Protein AF-A0A5K1EKV6-F1 (afdb_monomer_lite)

Secondary structure (DSSP, 8-state):
------EEEEEEEETTEEEEEEEETTS-EEEEE-

Organism: NCBI:txid210225

Foldseek 3Di:
DPCPFDWDWDWDQDPNDIKIFIATPVRDTDDIDD

Sequence (34 aa):
NVVTGGQFTQQVECIGEIISIILKNDGTPIAIGN

pLDDT: mean 85.31, std 14.1, range [43.69, 94.62]

Structure (mmCIF, N/CA/C/O backbone):
data_AF-A0A5K1EKV6-F1
#
_entry.id   AF-A0A5K1EKV6-F1
#
loop_
_atom_site.group_PDB
_atom_site.id
_atom_site.type_symbol
_atom_site.label_atom_id
_atom_site.label_alt_id
_atom_site.label_comp_id
_atom_site.label_asym_id
_atom_site.label_entity_id
_atom_site.label_seq_id
_atom_site.pdbx_PDB_ins_code
_atom_site.Cartn_x
_atom_site.Cartn_y
_atom_site.Cartn_z
_atom_site.occupancy
_atom_site.B_iso_or_equiv
_atom_site.a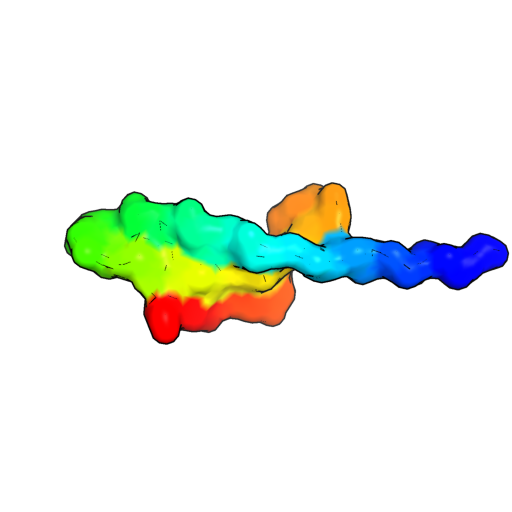uth_seq_id
_atom_site.auth_comp_id
_atom_site.auth_asym_id
_atom_site.auth_atom_id
_atom_site.pdbx_PDB_model_num
ATOM 1 N N . ASN A 1 1 ? 18.310 -2.774 -21.534 1.00 46.06 1 ASN A N 1
ATOM 2 C CA . ASN A 1 1 ? 17.961 -2.258 -20.196 1.00 46.06 1 ASN A CA 1
ATOM 3 C C . ASN A 1 1 ? 16.645 -2.844 -19.748 1.00 46.06 1 ASN A C 1
ATOM 5 O O . ASN A 1 1 ? 15.603 -2.403 -20.212 1.00 46.06 1 ASN A O 1
ATOM 9 N N . VAL A 1 2 ? 16.687 -3.855 -18.884 1.00 43.69 2 VAL A N 1
ATOM 10 C CA . VAL A 1 2 ? 15.497 -4.256 -18.135 1.00 43.69 2 VAL A CA 1
ATOM 11 C C . VAL A 1 2 ? 15.332 -3.208 -17.040 1.00 43.69 2 VAL A C 1
ATOM 13 O O . VAL A 1 2 ? 16.154 -3.134 -16.133 1.00 43.69 2 VAL A O 1
ATOM 16 N N . VAL A 1 3 ? 14.322 -2.349 -17.153 1.00 56.28 3 VAL A N 1
ATOM 17 C CA . VAL A 1 3 ? 13.890 -1.527 -16.021 1.00 56.28 3 VAL A CA 1
ATOM 18 C C . VAL A 1 3 ? 13.082 -2.463 -15.130 1.00 56.28 3 VAL A C 1
ATOM 20 O O . VAL A 1 3 ? 11.868 -2.572 -15.274 1.00 56.28 3 VAL A O 1
ATOM 23 N N . THR A 1 4 ? 13.741 -3.201 -14.238 1.00 57.56 4 THR A N 1
ATOM 24 C CA . THR A 1 4 ? 13.063 -3.763 -13.063 1.00 57.56 4 THR A CA 1
ATOM 25 C C . THR A 1 4 ? 12.699 -2.578 -12.181 1.00 57.56 4 THR A C 1
ATOM 27 O O . THR A 1 4 ? 13.443 -2.214 -11.274 1.00 57.56 4 THR A O 1
ATOM 30 N N . GLY A 1 5 ? 11.611 -1.890 -12.531 1.00 63.56 5 GLY A N 1
ATOM 31 C CA . GLY A 1 5 ? 11.079 -0.785 -11.749 1.00 63.56 5 GLY A CA 1
ATOM 32 C C . GLY A 1 5 ? 10.708 -1.326 -10.378 1.00 63.56 5 GLY A C 1
ATOM 33 O O . GLY A 1 5 ? 9.729 -2.059 -10.260 1.00 63.56 5 GLY A O 1
ATOM 34 N N . GLY A 1 6 ? 11.534 -1.027 -9.376 1.00 76.62 6 GLY A N 1
ATOM 35 C CA . GLY A 1 6 ? 11.293 -1.447 -8.003 1.00 76.62 6 GLY A CA 1
ATOM 36 C C . GLY A 1 6 ? 9.917 -0.983 -7.537 1.00 76.62 6 GLY A C 1
ATOM 37 O O . GLY A 1 6 ? 9.464 0.110 -7.891 1.00 76.62 6 GLY A O 1
ATOM 38 N N . GLN A 1 7 ? 9.253 -1.843 -6.773 1.00 88.12 7 GLN A N 1
ATOM 39 C CA . GLN A 1 7 ? 8.047 -1.500 -6.032 1.00 88.12 7 GLN A CA 1
ATOM 40 C C . GLN A 1 7 ? 8.433 -1.328 -4.568 1.00 88.12 7 GLN A C 1
ATOM 42 O O . GLN A 1 7 ? 9.247 -2.099 -4.055 1.00 88.12 7 GLN A O 1
ATOM 47 N N . PHE A 1 8 ? 7.862 -0.331 -3.904 1.00 89.38 8 PHE A N 1
ATOM 48 C CA . PHE A 1 8 ? 8.055 -0.129 -2.474 1.00 89.38 8 PHE A CA 1
ATOM 49 C C . PHE A 1 8 ? 6.720 0.107 -1.779 1.00 89.38 8 PHE A C 1
ATOM 51 O O . PHE A 1 8 ? 5.785 0.662 -2.358 1.00 89.38 8 PHE A O 1
ATOM 58 N N . THR A 1 9 ? 6.646 -0.342 -0.530 1.00 92.12 9 THR A N 1
ATOM 59 C CA . THR A 1 9 ? 5.483 -0.144 0.331 1.00 92.12 9 THR A CA 1
ATOM 60 C C . THR A 1 9 ? 5.682 1.127 1.142 1.00 92.12 9 THR A C 1
ATOM 62 O O . THR A 1 9 ? 6.701 1.290 1.810 1.00 92.12 9 THR A O 1
ATOM 65 N N . GLN A 1 10 ? 4.700 2.017 1.099 1.00 92.50 10 GLN A N 1
ATOM 66 C CA . GLN A 1 10 ? 4.590 3.178 1.968 1.00 92.50 10 GLN A CA 1
ATOM 67 C C . GLN A 1 10 ? 3.387 2.987 2.890 1.00 92.50 10 GLN A C 1
ATOM 69 O O . GLN A 1 10 ? 2.336 2.540 2.442 1.00 92.50 10 GLN A O 1
ATOM 74 N N . GLN A 1 11 ? 3.534 3.330 4.167 1.00 93.44 11 GLN A N 1
ATOM 75 C CA . GLN A 1 11 ? 2.425 3.350 5.119 1.00 93.44 11 GLN A CA 1
ATOM 76 C C . GLN A 1 11 ? 2.086 4.792 5.478 1.00 93.44 11 GLN A C 1
ATOM 78 O O . GLN A 1 11 ? 2.985 5.598 5.730 1.00 93.44 11 GLN A O 1
ATOM 83 N N . VAL A 1 12 ? 0.795 5.113 5.468 1.00 91.62 12 VAL A N 1
ATOM 84 C CA . V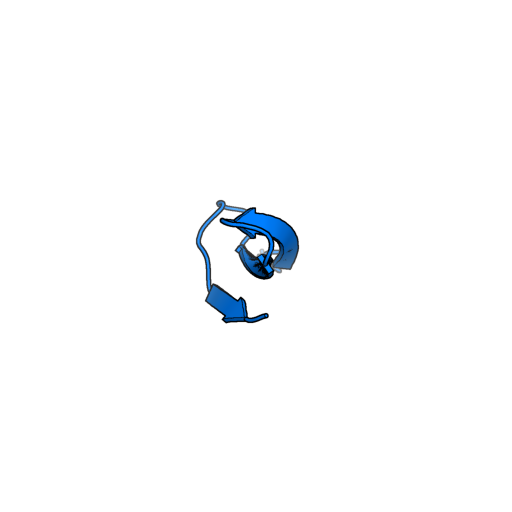AL A 1 12 ? 0.267 6.441 5.790 1.00 91.62 12 VAL A CA 1
ATOM 85 C C . VAL A 1 12 ? -0.862 6.283 6.797 1.00 91.62 12 VAL A C 1
ATOM 87 O O . VAL A 1 12 ? -1.751 5.462 6.596 1.00 91.62 12 VAL A O 1
ATOM 90 N N . GLU A 1 13 ? -0.847 7.079 7.861 1.00 94.62 13 GLU A N 1
ATOM 91 C CA . GLU A 1 13 ? -1.977 7.181 8.785 1.00 94.62 13 GLU A CA 1
ATOM 92 C C . GLU A 1 13 ? -2.971 8.227 8.264 1.00 94.62 13 GLU A C 1
ATOM 94 O O . GLU A 1 13 ? -2.614 9.387 8.044 1.00 94.62 13 GLU A O 1
ATOM 99 N N . CYS A 1 14 ? -4.223 7.821 8.055 1.00 86.88 14 CYS A N 1
ATOM 100 C CA . CYS A 1 14 ? -5.309 8.6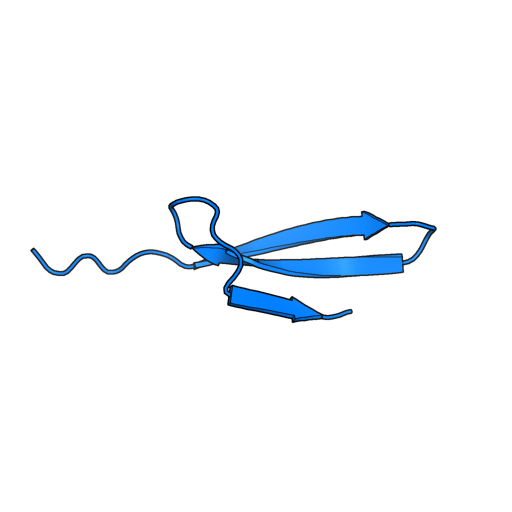94 7.628 1.00 86.88 14 CYS A CA 1
ATOM 101 C C . CYS A 1 14 ? -6.512 8.492 8.551 1.00 86.88 14 CYS A C 1
ATOM 103 O O . CYS A 1 14 ? -7.153 7.447 8.524 1.00 86.88 14 CYS A O 1
ATOM 105 N N . ILE A 1 15 ? -6.827 9.506 9.363 1.00 90.62 15 ILE A N 1
ATOM 106 C CA . ILE A 1 15 ? -7.980 9.492 10.283 1.00 90.62 15 ILE A CA 1
ATOM 107 C C . ILE A 1 15 ? -7.922 8.278 11.243 1.00 90.62 15 ILE A C 1
ATOM 109 O O . ILE A 1 15 ? -8.922 7.619 11.501 1.00 90.62 15 ILE A O 1
ATOM 113 N N . GLY A 1 16 ? -6.731 7.966 11.766 1.00 92.00 16 GLY A N 1
ATOM 114 C CA . GLY A 1 16 ? -6.513 6.862 12.711 1.00 92.00 16 GLY A CA 1
ATOM 115 C C . GLY A 1 16 ? -6.434 5.465 12.086 1.00 92.00 16 GLY A C 1
ATOM 116 O O . GLY A 1 16 ? -6.177 4.504 12.804 1.00 92.00 16 GLY A O 1
ATOM 117 N N . GLU A 1 17 ? -6.604 5.341 10.768 1.00 93.81 17 GLU A N 1
ATOM 118 C CA . GLU A 1 17 ? -6.407 4.090 10.033 1.00 93.81 17 GLU A CA 1
ATOM 119 C C . GLU A 1 17 ? -5.039 4.096 9.340 1.00 93.81 17 GLU A C 1
ATOM 121 O O . GLU A 1 17 ? -4.652 5.090 8.716 1.00 93.81 17 GLU A O 1
ATOM 126 N N . ILE A 1 18 ? -4.305 2.983 9.425 1.00 94.56 18 ILE A N 1
ATOM 127 C CA . ILE A 1 18 ? -3.053 2.802 8.683 1.00 94.56 18 ILE A CA 1
ATOM 128 C C . ILE A 1 18 ? -3.395 2.232 7.312 1.00 94.56 18 ILE A C 1
ATOM 130 O O . ILE A 1 18 ? -4.019 1.185 7.195 1.00 94.56 18 ILE A O 1
ATOM 134 N N . ILE A 1 19 ? -2.954 2.925 6.269 1.00 94.38 19 ILE A N 1
ATOM 135 C CA . ILE A 1 19 ? -3.146 2.530 4.880 1.00 94.38 19 ILE A CA 1
ATOM 136 C C . ILE A 1 19 ? -1.785 2.162 4.298 1.00 94.38 19 ILE A C 1
ATOM 138 O O . ILE A 1 19 ? -0.842 2.958 4.327 1.00 94.38 19 ILE A O 1
ATOM 142 N N . SER A 1 20 ? -1.696 0.963 3.734 1.00 94.50 20 SER A N 1
ATOM 143 C CA . SER A 1 20 ? -0.546 0.488 2.975 1.00 94.50 20 SER A CA 1
ATOM 144 C C . SER A 1 20 ? -0.728 0.804 1.489 1.00 94.50 20 SER A C 1
ATOM 146 O O . SER A 1 20 ? -1.705 0.406 0.852 1.00 94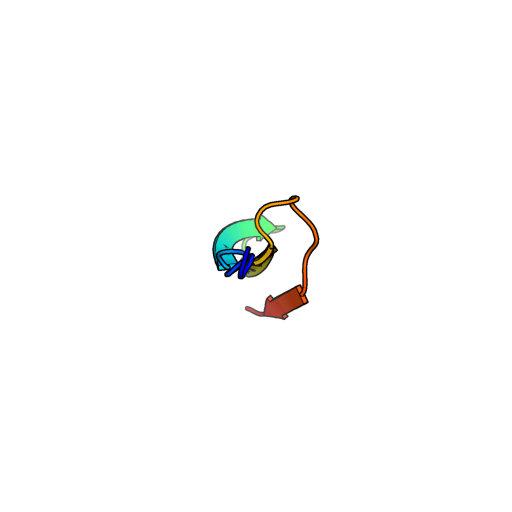.50 20 SER A O 1
ATOM 148 N N . ILE A 1 21 ? 0.241 1.510 0.916 1.00 94.62 21 ILE A N 1
ATOM 149 C CA . ILE A 1 21 ? 0.266 1.920 -0.487 1.00 94.62 21 ILE A CA 1
ATOM 150 C C . ILE A 1 21 ? 1.476 1.269 -1.149 1.00 94.62 21 ILE A C 1
ATOM 152 O O . ILE A 1 21 ? 2.601 1.409 -0.673 1.00 94.62 21 ILE A O 1
ATOM 156 N N . ILE A 1 22 ? 1.260 0.584 -2.268 1.00 94.19 22 ILE A N 1
ATOM 157 C CA . ILE A 1 22 ? 2.351 0.087 -3.108 1.00 94.19 22 ILE A CA 1
ATOM 158 C C . ILE A 1 22 ? 2.595 1.107 -4.214 1.00 94.19 22 ILE A C 1
ATOM 160 O O . ILE A 1 22 ? 1.690 1.425 -4.994 1.00 94.19 22 ILE A O 1
ATOM 164 N N . LEU A 1 23 ? 3.828 1.599 -4.283 1.00 94.00 23 LEU A N 1
ATOM 165 C CA . LEU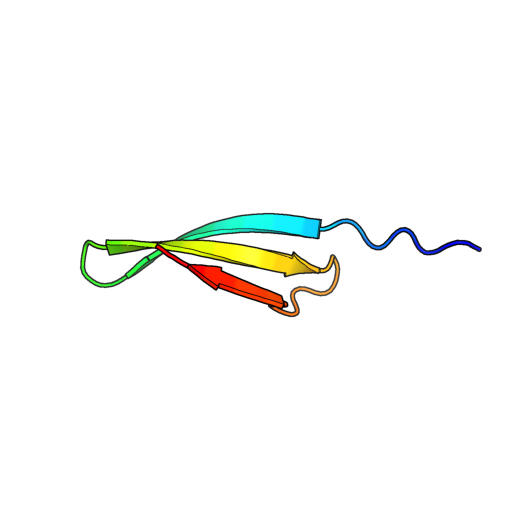 A 1 23 ? 4.274 2.608 -5.233 1.00 94.00 23 LEU A CA 1
ATOM 166 C C . LEU A 1 23 ? 5.300 2.018 -6.201 1.00 94.00 23 LEU A C 1
ATOM 168 O O . LEU A 1 23 ? 6.139 1.192 -5.831 1.00 94.00 23 LEU A O 1
ATOM 172 N N . LYS A 1 24 ? 5.257 2.475 -7.453 1.00 92.25 24 LYS A N 1
ATOM 173 C CA . LYS A 1 24 ? 6.389 2.355 -8.379 1.00 92.25 24 LYS A CA 1
ATOM 174 C C . LYS A 1 24 ? 7.495 3.325 -7.975 1.00 92.25 24 LYS A C 1
ATOM 176 O O . LYS A 1 24 ? 7.249 4.317 -7.297 1.00 92.25 24 LYS A O 1
ATOM 181 N N . ASN A 1 25 ? 8.694 3.108 -8.512 1.00 87.19 25 ASN A N 1
ATOM 182 C CA . ASN A 1 25 ? 9.841 4.000 -8.316 1.00 87.19 25 ASN A CA 1
ATOM 183 C C . ASN A 1 25 ? 9.608 5.472 -8.733 1.00 87.19 25 ASN A C 1
ATOM 185 O O . ASN A 1 25 ? 10.325 6.350 -8.271 1.00 87.19 25 ASN A O 1
ATOM 189 N N . ASP A 1 26 ? 8.628 5.749 -9.600 1.00 88.69 26 ASP A N 1
ATOM 190 C CA . ASP A 1 26 ? 8.241 7.111 -10.005 1.00 88.69 26 ASP A CA 1
ATOM 191 C C . ASP A 1 26 ? 7.185 7.757 -9.083 1.00 88.69 26 ASP A C 1
ATOM 193 O O . ASP A 1 26 ? 6.743 8.874 -9.342 1.00 88.69 26 ASP A O 1
ATOM 197 N 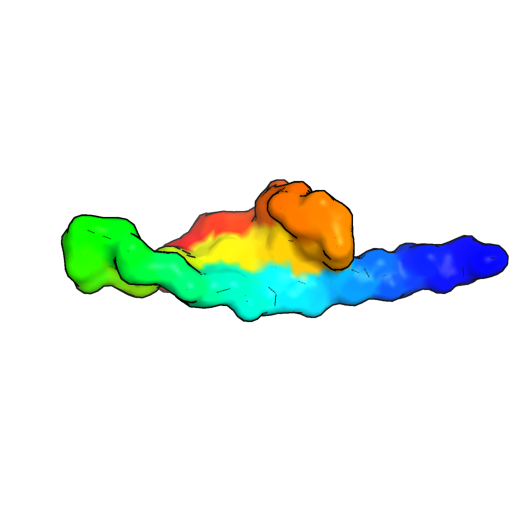N . GLY A 1 27 ? 6.780 7.071 -8.009 1.00 87.31 27 GLY A N 1
ATOM 198 C CA . GLY A 1 27 ? 5.756 7.529 -7.070 1.00 87.31 27 GLY A CA 1
ATOM 199 C C . GLY A 1 27 ? 4.319 7.230 -7.503 1.00 87.31 27 GLY A C 1
ATOM 200 O O . GLY A 1 27 ? 3.390 7.569 -6.776 1.00 87.31 27 GLY A O 1
ATOM 201 N N . THR A 1 28 ? 4.102 6.575 -8.648 1.00 91.94 28 THR A N 1
ATOM 202 C CA . THR A 1 28 ? 2.755 6.179 -9.079 1.00 91.94 28 THR A CA 1
ATOM 203 C C . THR A 1 28 ? 2.213 5.057 -8.184 1.00 91.94 28 THR A C 1
ATOM 205 O O . THR A 1 28 ? 2.860 4.005 -8.089 1.00 91.94 28 THR A O 1
ATOM 208 N N . PRO A 1 29 ? 1.019 5.206 -7.582 1.00 92.00 29 PRO A N 1
ATOM 209 C CA . PRO A 1 29 ? 0.381 4.133 -6.832 1.00 92.00 29 PRO A CA 1
ATOM 210 C C . PRO A 1 29 ? -0.180 3.052 -7.752 1.00 92.00 29 PRO A C 1
ATOM 212 O O . PRO A 1 29 ? -0.766 3.341 -8.795 1.00 92.00 29 PRO A O 1
ATOM 215 N N . ILE A 1 30 ? -0.007 1.794 -7.350 1.00 93.94 30 ILE A N 1
ATOM 216 C CA . ILE A 1 30 ? -0.524 0.624 -8.081 1.00 93.94 30 ILE A CA 1
ATOM 217 C C . ILE A 1 30 ? -1.471 -0.238 -7.249 1.00 93.94 30 ILE A C 1
ATOM 219 O O . ILE A 1 30 ? -2.268 -0.977 -7.821 1.00 93.94 30 ILE A O 1
ATOM 223 N N . ALA A 1 31 ? -1.407 -0.138 -5.921 1.00 91.94 31 ALA A N 1
ATOM 224 C CA . ALA A 1 31 ? -2.346 -0.780 -5.011 1.00 91.94 31 ALA A CA 1
ATOM 225 C C . ALA A 1 31 ? -2.456 0.022 -3.711 1.00 91.94 31 ALA A C 1
ATOM 227 O O . ALA A 1 31 ? -1.479 0.629 -3.267 1.00 91.94 31 ALA A O 1
ATOM 228 N N . ILE A 1 32 ? -3.649 0.010 -3.119 1.00 92.75 32 ILE A N 1
ATOM 229 C CA . ILE A 1 32 ? -3.966 0.650 -1.841 1.00 92.75 32 ILE A CA 1
ATOM 230 C C . ILE A 1 32 ? -4.806 -0.345 -1.039 1.00 92.75 32 ILE A C 1
ATOM 232 O O . ILE A 1 32 ? -5.769 -0.897 -1.572 1.00 92.75 32 ILE A O 1
ATOM 236 N N . GLY A 1 33 ? -4.440 -0.568 0.219 1.00 88.00 33 GLY A N 1
ATOM 237 C CA . GLY A 1 33 ? -5.174 -1.415 1.155 1.00 88.00 33 GLY A CA 1
ATOM 238 C C . GLY A 1 33 ? -4.977 -0.952 2.596 1.00 88.00 33 GLY A C 1
ATOM 239 O O . GLY A 1 33 ? -4.081 -0.156 2.867 1.00 88.00 33 GLY A O 1
ATOM 240 N N . ASN A 1 34 ? -5.837 -1.430 3.492 1.00 79.31 34 ASN A N 1
ATOM 241 C CA . ASN A 1 34 ? -5.613 -1.384 4.939 1.00 79.31 34 ASN A CA 1
ATOM 242 C C . ASN A 1 34 ? -4.767 -2.607 5.309 1.00 79.31 34 ASN A C 1
ATOM 244 O O . ASN A 1 34 ? -5.237 -3.723 4.978 1.00 79.31 34 ASN A O 1
#

Radius of gyration: 11.53 Å; chains: 1; bounding box: 26×14×33 Å